Protein AF-A0AA97AUP8-F1 (afdb_monomer_lite)

Foldseek 3Di:
DDDDDDDDDDDDDDDDDDDDDDDDDDDDDDDPDPPDDDPPDPDDDPDDDPLVVLVVVLVVLVVVLVVLVVVCVDPVVVVDDPVVVVVSVVVSVVSVVVSVVSVVVSVVVVVVVVVD

Radius of gyration: 37.17 Å; chains: 1; bounding box: 44×84×73 Å

Structure (mmCIF, N/CA/C/O backbone):
data_AF-A0AA97AUP8-F1
#
_entry.id   AF-A0AA97AUP8-F1
#
loop_
_atom_site.group_PDB
_atom_site.id
_atom_site.type_symbol
_atom_site.label_atom_id
_atom_site.label_alt_id
_atom_site.label_comp_id
_atom_site.label_asym_id
_atom_site.label_entity_id
_atom_site.label_seq_id
_atom_site.pdbx_PDB_ins_code
_atom_site.Cartn_x
_atom_site.Cartn_y
_atom_site.Cartn_z
_atom_site.occupancy
_atom_site.B_iso_or_equiv
_atom_site.auth_seq_id
_atom_site.auth_comp_id
_atom_site.auth_asym_id
_atom_site.auth_atom_id
_atom_site.pdbx_PDB_model_num
ATOM 1 N N . MET A 1 1 ? 6.181 -55.253 46.615 1.00 42.69 1 MET A N 1
ATOM 2 C CA . MET A 1 1 ? 6.440 -56.276 45.574 1.00 42.69 1 MET A CA 1
ATOM 3 C C . MET A 1 1 ? 5.773 -57.589 45.984 1.00 42.69 1 MET A C 1
ATOM 5 O O . MET A 1 1 ? 6.349 -58.332 46.764 1.00 42.69 1 MET A O 1
ATOM 9 N N . GLY A 1 2 ? 4.543 -57.846 45.527 1.00 47.50 2 GLY A N 1
AT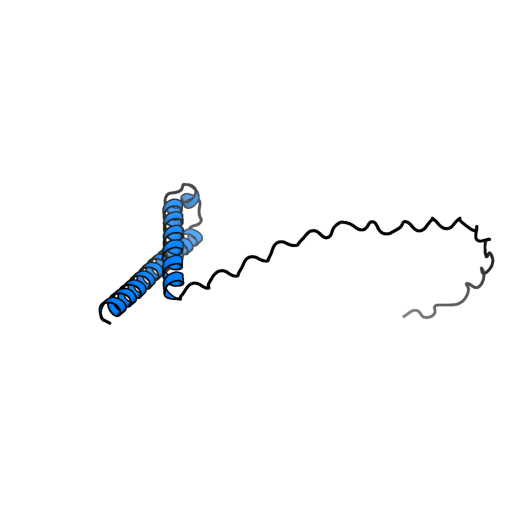OM 10 C CA . GLY A 1 2 ? 3.811 -59.096 45.787 1.00 47.50 2 GLY A CA 1
ATOM 11 C C . GLY A 1 2 ? 3.913 -60.028 44.580 1.00 47.50 2 GLY A C 1
ATOM 12 O O . GLY A 1 2 ? 3.531 -59.642 43.478 1.00 47.50 2 GLY A O 1
ATOM 13 N N . LYS A 1 3 ? 4.499 -61.212 44.770 1.00 49.59 3 LYS A N 1
ATOM 14 C CA . LYS A 1 3 ? 4.810 -62.190 43.717 1.00 49.59 3 LYS A CA 1
ATOM 15 C C . LYS A 1 3 ? 3.654 -63.184 43.505 1.00 49.59 3 LYS A C 1
ATOM 17 O O . LYS A 1 3 ? 3.025 -63.591 44.473 1.00 49.59 3 LYS A O 1
ATOM 22 N N . ASN A 1 4 ? 3.509 -63.629 42.248 1.00 49.84 4 ASN A N 1
ATOM 23 C CA . ASN A 1 4 ? 2.860 -64.868 41.763 1.00 49.84 4 ASN A CA 1
ATOM 24 C C . ASN A 1 4 ? 1.325 -64.912 41.894 1.00 49.84 4 ASN A C 1
ATOM 26 O O . ASN A 1 4 ? 0.800 -65.222 42.950 1.00 49.84 4 ASN A O 1
ATOM 30 N N . ARG A 1 5 ? 0.478 -64.599 40.902 1.00 52.00 5 ARG A N 1
ATOM 31 C CA . ARG A 1 5 ? 0.406 -64.946 39.465 1.00 52.00 5 ARG A CA 1
ATOM 32 C C . ARG A 1 5 ? 0.566 -66.438 39.132 1.00 52.00 5 ARG A C 1
ATOM 34 O O . ARG A 1 5 ? 1.657 -66.984 39.159 1.00 52.00 5 ARG A O 1
ATOM 41 N N . GLN A 1 6 ? -0.562 -66.972 38.653 1.00 51.03 6 GLN A N 1
ATOM 42 C CA . GLN A 1 6 ? -0.759 -68.144 37.798 1.00 51.03 6 GLN A CA 1
ATOM 43 C C . GLN A 1 6 ? -0.753 -69.521 38.463 1.00 51.03 6 GLN A C 1
ATOM 45 O O . GLN A 1 6 ? 0.292 -70.088 38.752 1.00 51.03 6 GLN A O 1
ATOM 50 N N . ARG A 1 7 ? -1.951 -70.115 38.547 1.00 51.44 7 ARG A N 1
ATOM 51 C CA . ARG A 1 7 ? -2.308 -71.400 37.909 1.00 51.44 7 ARG A CA 1
ATOM 52 C C . ARG A 1 7 ? -3.661 -71.863 38.441 1.00 51.44 7 ARG A C 1
ATOM 54 O O . ARG A 1 7 ? -3.734 -72.311 39.575 1.00 51.44 7 ARG A O 1
ATOM 61 N N . LYS A 1 8 ? -4.702 -71.776 37.610 1.00 51.47 8 LYS A N 1
ATOM 62 C CA . LYS A 1 8 ? -5.845 -72.712 37.542 1.00 51.47 8 LYS A CA 1
ATOM 63 C C . LYS A 1 8 ? -6.963 -72.069 36.733 1.00 51.47 8 LYS A C 1
ATOM 65 O O . LYS A 1 8 ? -7.891 -71.533 37.302 1.00 51.47 8 LYS A O 1
ATOM 70 N N . PHE A 1 9 ? -6.875 -72.148 35.414 1.00 44.34 9 PHE A N 1
ATOM 71 C CA . PHE A 1 9 ? -8.069 -72.218 34.571 1.00 44.34 9 PHE A CA 1
ATOM 72 C C . PHE A 1 9 ? -7.724 -73.106 33.376 1.00 44.34 9 PHE A C 1
ATOM 74 O O . PHE A 1 9 ? -7.472 -72.659 32.264 1.00 44.34 9 PHE A O 1
ATOM 81 N N . MET A 1 10 ? -7.619 -74.404 33.668 1.00 50.19 10 MET A N 1
ATOM 82 C CA . MET A 1 10 ? -7.947 -75.435 32.693 1.00 50.19 10 MET A CA 1
ATOM 83 C C . MET A 1 10 ? -9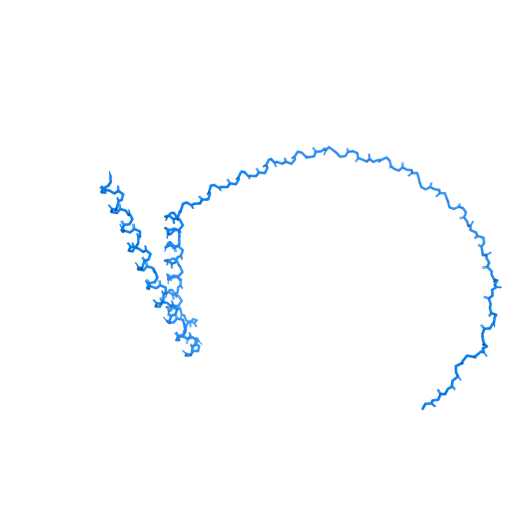.469 -75.592 32.668 1.00 50.19 10 MET A C 1
ATOM 85 O O . MET A 1 10 ? -10.119 -75.381 33.688 1.00 50.19 10 MET A O 1
ATOM 89 N N . GLN A 1 11 ? -9.969 -76.071 31.530 1.00 56.62 11 GLN A N 1
ATOM 90 C CA . GLN A 1 11 ? -11.358 -76.405 31.203 1.00 56.62 11 GLN A CA 1
ATOM 91 C C . GLN A 1 11 ? -12.157 -75.267 30.565 1.00 56.62 11 GLN A C 1
ATOM 93 O O . GLN A 1 11 ? -12.770 -74.447 31.240 1.00 56.62 11 GLN A O 1
ATOM 98 N N . ARG A 1 12 ? -12.210 -75.295 29.230 1.00 51.75 12 ARG A N 1
ATOM 99 C CA . ARG A 1 12 ? -13.436 -75.592 28.464 1.00 51.75 12 ARG A CA 1
ATOM 100 C C . ARG A 1 12 ? -13.088 -75.569 26.975 1.00 51.75 12 ARG A C 1
ATOM 102 O O . ARG A 1 12 ? -13.163 -74.549 26.305 1.00 51.75 12 ARG A O 1
ATOM 109 N N . ARG A 1 13 ? -12.659 -76.728 26.478 1.00 48.31 13 ARG A N 1
ATOM 110 C CA . ARG A 1 13 ? -12.543 -77.036 25.052 1.00 48.31 13 ARG A CA 1
ATOM 111 C C . ARG A 1 13 ? -13.575 -78.118 24.772 1.00 48.31 13 ARG A C 1
ATOM 113 O O . ARG A 1 13 ? -13.330 -79.262 25.124 1.00 48.31 13 ARG A O 1
ATOM 120 N N . ALA A 1 14 ? -14.722 -77.735 24.226 1.00 46.84 14 ALA A N 1
ATOM 121 C CA . ALA A 1 14 ? -15.621 -78.591 23.454 1.00 46.84 14 ALA A CA 1
ATOM 122 C C . ALA A 1 14 ? -16.854 -77.765 23.089 1.00 46.84 14 ALA A C 1
ATOM 124 O O . ALA A 1 14 ? -17.627 -77.420 23.976 1.00 46.84 14 ALA A O 1
ATOM 125 N N . GLN A 1 15 ? -16.994 -77.442 21.805 1.00 54.22 15 GLN A N 1
ATOM 126 C CA . GLN A 1 15 ? -18.224 -77.562 21.012 1.00 54.22 15 GLN A CA 1
ATOM 127 C C . GLN A 1 15 ? -17.978 -76.860 19.670 1.00 54.22 15 GLN A C 1
ATOM 129 O O . GLN A 1 15 ? -18.112 -75.650 19.528 1.00 54.22 15 GLN A O 1
ATOM 134 N N . SER A 1 16 ? -17.520 -77.655 18.701 1.00 47.41 16 SER A N 1
ATOM 135 C CA . SER A 1 16 ? -17.458 -77.293 17.286 1.00 47.41 16 SER A CA 1
ATOM 136 C C . SER A 1 16 ? -18.865 -77.479 16.725 1.00 47.41 16 SER A C 1
ATOM 138 O O . SER A 1 16 ? -19.274 -78.608 16.462 1.00 47.41 16 SER A O 1
ATOM 140 N N . GLY A 1 17 ? -19.626 -76.388 16.645 1.00 51.69 17 GLY A N 1
ATOM 141 C CA . GLY A 1 17 ? -20.950 -76.363 16.030 1.00 51.69 17 GLY A CA 1
ATOM 142 C C . GLY A 1 17 ? -20.851 -76.524 14.514 1.00 51.69 17 GLY A C 1
ATOM 143 O O . GLY A 1 17 ? -19.929 -76.004 13.888 1.00 51.69 17 GLY A O 1
ATOM 144 N N . ALA A 1 18 ? -21.788 -77.285 13.953 1.00 54.09 18 ALA A N 1
ATOM 145 C CA . ALA A 1 18 ? -21.955 -77.521 12.527 1.00 54.09 18 ALA A CA 1
ATOM 146 C C . ALA A 1 18 ? -22.002 -76.202 11.733 1.00 54.09 18 ALA A C 1
ATOM 148 O O . ALA A 1 18 ? -22.721 -75.274 12.102 1.00 54.09 18 ALA A O 1
ATOM 149 N N . VAL A 1 19 ? -21.225 -76.120 10.651 1.00 59.72 19 VAL A N 1
ATOM 150 C CA . VAL A 1 19 ? -21.225 -74.972 9.738 1.00 59.72 19 VAL A CA 1
ATOM 151 C C . VAL A 1 19 ? -22.253 -75.241 8.643 1.00 59.72 19 VAL A C 1
ATOM 153 O O . VAL A 1 19 ? -22.075 -76.137 7.824 1.00 59.72 19 VAL A O 1
ATOM 156 N N . ASP A 1 20 ? -23.333 -74.468 8.671 1.00 62.84 20 ASP A N 1
ATOM 157 C CA . ASP A 1 20 ? -24.382 -74.418 7.650 1.00 62.84 20 ASP A CA 1
ATOM 158 C C . ASP A 1 20 ? -23.786 -74.034 6.276 1.00 62.84 20 ASP A C 1
ATOM 160 O O . ASP A 1 20 ? -23.130 -72.984 6.181 1.00 62.84 20 ASP A O 1
ATOM 164 N N . PRO A 1 21 ? -23.984 -74.812 5.194 1.00 60.00 21 PRO A N 1
ATOM 165 C CA . PRO A 1 21 ? -23.539 -74.411 3.868 1.00 60.00 21 PRO A CA 1
ATOM 166 C C . PRO A 1 21 ? -24.511 -73.368 3.306 1.00 60.00 21 PRO A C 1
ATOM 168 O O . PRO A 1 21 ? -25.536 -73.691 2.708 1.00 60.00 21 PRO A O 1
ATOM 171 N N . ARG A 1 22 ? -24.191 -72.084 3.491 1.00 65.25 22 ARG A N 1
ATOM 172 C CA . ARG A 1 22 ? -24.911 -71.003 2.804 1.00 65.25 22 ARG A CA 1
ATOM 173 C C . ARG A 1 22 ? -24.655 -71.095 1.289 1.00 65.25 22 ARG A C 1
ATOM 175 O O . ARG A 1 22 ? -23.510 -71.330 0.897 1.00 65.25 22 ARG A O 1
ATOM 182 N N . PRO A 1 23 ? -25.668 -70.873 0.433 1.00 62.38 23 PRO A N 1
ATOM 183 C CA . PRO A 1 23 ? -25.468 -70.813 -1.010 1.00 62.38 23 PRO A CA 1
ATOM 184 C C . PRO A 1 23 ? -24.544 -69.643 -1.377 1.00 62.38 23 PRO A C 1
ATOM 186 O O . PRO A 1 23 ? -24.672 -68.537 -0.849 1.00 62.38 23 PRO A O 1
ATOM 189 N N . ILE A 1 24 ? -23.588 -69.911 -2.268 1.00 67.38 24 ILE A N 1
ATOM 190 C CA . ILE A 1 24 ? -22.631 -68.926 -2.782 1.00 67.38 24 ILE A CA 1
ATOM 191 C C . ILE A 1 24 ? -23.414 -67.920 -3.642 1.00 67.38 24 ILE A C 1
ATOM 193 O O . ILE A 1 24 ? -24.093 -68.356 -4.573 1.00 67.38 24 ILE A O 1
ATOM 197 N N . PRO A 1 25 ? -23.349 -66.603 -3.373 1.00 60.97 25 PRO A N 1
ATOM 198 C CA . PRO A 1 25 ? -23.986 -65.622 -4.239 1.00 60.97 25 PRO A CA 1
ATOM 199 C C . PRO A 1 25 ? -23.325 -65.625 -5.623 1.00 60.97 25 PRO A C 1
ATOM 201 O O . PRO A 1 25 ? -22.100 -65.667 -5.758 1.00 60.97 25 PRO A O 1
ATOM 204 N N . GLU A 1 26 ? -24.175 -65.606 -6.643 1.00 67.69 26 GLU A N 1
ATOM 205 C CA . GLU A 1 26 ? -23.844 -65.612 -8.064 1.00 67.69 26 GLU A CA 1
ATOM 206 C C . GLU A 1 26 ? -22.861 -64.474 -8.402 1.00 67.69 26 GLU A C 1
ATOM 208 O O . GLU A 1 26 ? -23.028 -63.333 -7.965 1.00 67.69 26 GLU A O 1
ATOM 213 N N . ARG A 1 27 ? -21.789 -64.780 -9.148 1.00 64.81 27 ARG A N 1
ATOM 214 C CA . ARG A 1 27 ? -20.801 -63.779 -9.584 1.00 64.81 27 ARG A CA 1
ATOM 215 C C . ARG A 1 27 ? -21.488 -62.755 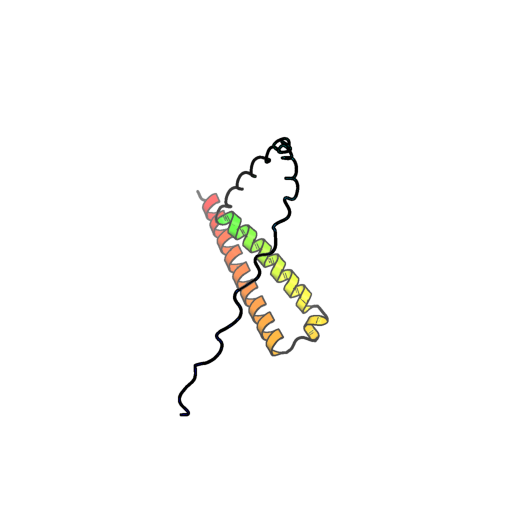-10.491 1.00 64.81 27 ARG A C 1
ATOM 217 O O . ARG A 1 27 ? -21.739 -63.038 -11.658 1.00 64.81 27 ARG A O 1
ATOM 224 N N . VAL A 1 28 ? -21.729 -61.554 -9.974 1.00 67.44 28 VAL A N 1
ATOM 225 C CA . VAL A 1 28 ? -22.158 -60.407 -10.781 1.00 67.44 28 VAL A CA 1
ATOM 226 C C . VAL A 1 28 ? -21.026 -60.059 -11.752 1.00 67.44 28 VAL A C 1
ATOM 228 O O . VAL A 1 28 ? -19.891 -59.823 -11.332 1.00 67.44 28 VAL A O 1
ATOM 231 N N . ALA A 1 29 ? -21.314 -60.0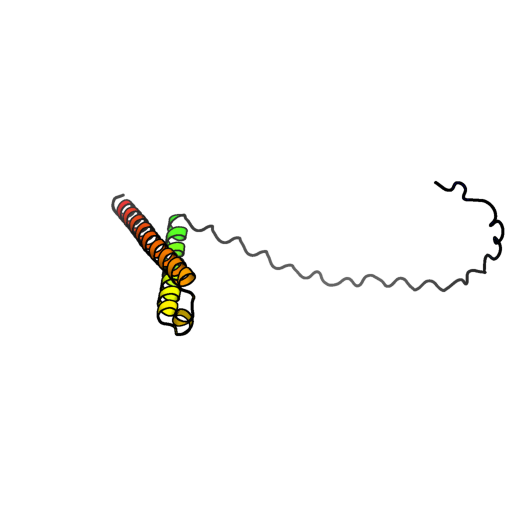79 -13.054 1.00 66.38 29 ALA A N 1
ATOM 232 C CA . ALA A 1 29 ? -20.363 -59.663 -14.079 1.00 66.38 29 ALA A CA 1
ATOM 233 C C . ALA A 1 29 ? -19.960 -58.189 -13.862 1.00 66.38 29 ALA A C 1
ATOM 235 O O . ALA A 1 29 ? -20.811 -57.380 -13.482 1.00 66.38 29 ALA A O 1
ATOM 236 N N . PRO A 1 30 ? -18.690 -57.809 -14.092 1.00 62.53 30 PRO A N 1
ATOM 237 C CA . PRO A 1 30 ? -18.278 -56.420 -13.964 1.00 62.53 30 PRO A CA 1
ATOM 238 C C . PRO A 1 30 ? -19.025 -55.572 -14.997 1.00 62.53 30 PRO A C 1
ATOM 240 O O . PRO A 1 30 ? -18.929 -55.809 -16.201 1.00 62.53 30 PRO A O 1
ATOM 243 N N . VAL A 1 31 ? -19.775 -54.582 -14.514 1.00 71.88 31 VAL A N 1
ATOM 244 C CA . VAL A 1 31 ? -20.376 -53.539 -15.347 1.00 71.88 31 VAL A CA 1
ATOM 245 C C . VAL A 1 31 ? -19.226 -52.767 -15.994 1.00 71.88 31 VAL A C 1
ATOM 247 O O . VAL A 1 31 ? -18.498 -52.038 -15.323 1.00 71.88 31 VAL A O 1
ATOM 250 N N . ILE A 1 32 ? -19.013 -52.971 -17.295 1.00 66.19 32 ILE A N 1
ATOM 251 C CA . ILE A 1 32 ? -18.057 -52.182 -18.073 1.00 66.19 32 ILE A CA 1
ATOM 252 C C . ILE A 1 32 ? -18.700 -50.813 -18.283 1.00 66.19 32 ILE A C 1
ATOM 254 O O . ILE A 1 32 ? -19.534 -50.636 -19.169 1.00 66.19 32 ILE A O 1
ATOM 258 N N . HIS A 1 33 ? -18.348 -49.849 -17.436 1.00 67.25 33 HIS A N 1
ATOM 259 C CA . HIS A 1 33 ? -18.684 -48.455 -17.690 1.00 67.25 33 HIS A CA 1
ATOM 260 C C . HIS A 1 33 ? -17.901 -47.964 -18.921 1.00 67.25 33 HIS A C 1
ATOM 262 O O . HIS A 1 33 ? -16.712 -48.282 -19.042 1.00 67.25 33 HIS A O 1
ATOM 268 N N . PRO A 1 34 ? -18.527 -47.200 -19.837 1.00 68.06 34 PRO A N 1
ATOM 269 C CA . PRO A 1 34 ? -17.801 -46.493 -20.883 1.00 68.06 34 PRO A CA 1
ATOM 270 C C . PRO A 1 34 ? -16.695 -45.659 -20.237 1.00 68.06 34 PRO A C 1
ATOM 272 O O . PRO A 1 34 ? -16.941 -44.937 -19.274 1.00 68.06 34 PRO A O 1
ATOM 275 N N . ARG A 1 35 ? -15.466 -45.797 -20.736 1.00 67.88 35 ARG A N 1
ATOM 276 C CA . ARG A 1 35 ? -14.322 -45.006 -20.283 1.00 67.88 35 ARG A CA 1
ATOM 277 C C . ARG A 1 35 ? -14.610 -43.545 -20.623 1.00 67.88 35 ARG A C 1
ATOM 279 O O . ARG A 1 35 ? -14.512 -43.179 -21.788 1.00 67.88 35 ARG A O 1
ATOM 286 N N . GLU A 1 36 ? -14.991 -42.742 -19.632 1.00 70.25 36 GLU A N 1
ATOM 287 C CA . GLU A 1 36 ? -15.026 -41.288 -19.787 1.00 70.25 36 GLU A CA 1
ATOM 288 C C . GLU A 1 36 ? -13.635 -40.834 -20.243 1.00 70.25 36 GLU A C 1
ATOM 290 O O . GLU A 1 36 ? -12.618 -41.127 -19.604 1.00 70.25 36 GLU A O 1
ATOM 295 N N . GLU A 1 37 ? -13.578 -40.190 -21.407 1.00 70.31 37 GLU A N 1
ATOM 296 C CA . GLU A 1 37 ? -12.365 -39.547 -21.886 1.00 70.31 37 GLU A CA 1
ATOM 297 C C . GLU A 1 37 ? -12.015 -38.430 -20.902 1.00 70.31 37 GLU A C 1
ATOM 299 O O . GLU A 1 37 ? -12.746 -37.452 -20.761 1.00 70.31 37 GLU A O 1
ATOM 304 N N . VAL A 1 38 ? -10.902 -38.592 -20.184 1.00 72.81 38 VAL A N 1
ATOM 305 C CA . VAL A 1 38 ? -10.364 -37.528 -19.337 1.00 72.81 38 VAL A CA 1
ATOM 306 C C . VAL A 1 38 ? -10.036 -36.354 -20.263 1.00 72.81 38 VAL A C 1
ATOM 308 O O . VAL A 1 38 ? -9.232 -36.544 -21.183 1.00 72.81 38 VAL A O 1
ATOM 311 N N . PRO A 1 39 ? -10.634 -35.163 -20.067 1.00 77.31 39 PRO A N 1
ATOM 312 C CA . PRO A 1 39 ? -10.307 -34.012 -20.891 1.00 77.31 39 PRO A CA 1
ATOM 313 C C . PRO A 1 39 ? -8.799 -33.748 -20.803 1.00 77.31 39 PRO A C 1
ATOM 315 O O . PRO A 1 39 ? -8.204 -33.939 -19.734 1.00 77.31 39 PRO A O 1
ATOM 318 N N . PRO A 1 40 ? -8.152 -33.343 -21.911 1.00 76.69 40 PRO A N 1
ATOM 319 C CA . PRO A 1 40 ? -6.724 -33.076 -21.911 1.00 76.69 40 PRO A CA 1
ATOM 320 C C . PRO A 1 40 ? -6.406 -32.074 -20.804 1.00 76.69 40 PRO A C 1
ATOM 322 O O . PRO A 1 40 ? -7.069 -31.041 -20.685 1.00 76.69 40 PRO A O 1
ATOM 325 N N . ALA A 1 41 ? -5.404 -32.402 -19.985 1.00 77.56 41 ALA A N 1
ATOM 326 C CA . ALA A 1 41 ? -4.953 -31.523 -18.920 1.00 77.56 41 ALA A CA 1
ATOM 327 C C . ALA A 1 41 ? -4.697 -30.118 -19.497 1.00 77.56 41 ALA A C 1
ATOM 329 O O . ALA A 1 41 ? -4.102 -30.012 -20.581 1.00 77.56 41 ALA A O 1
ATOM 330 N N . PRO A 1 42 ? -5.153 -29.048 -18.822 1.00 77.50 42 PRO A N 1
ATOM 331 C CA . PRO A 1 42 ? -4.912 -27.696 -19.293 1.00 77.50 42 PRO A CA 1
ATOM 332 C C . PRO A 1 42 ? -3.406 -27.503 -19.468 1.00 77.50 42 PRO A C 1
ATOM 334 O O . PRO A 1 42 ? -2.611 -27.880 -18.603 1.00 77.50 42 PRO A O 1
ATOM 337 N N . LYS A 1 43 ? -3.008 -26.966 -20.626 1.00 76.69 43 LYS A N 1
ATOM 338 C CA . LYS A 1 43 ? -1.602 -26.655 -20.889 1.00 76.69 43 LYS A CA 1
ATOM 339 C C . LYS A 1 43 ? -1.121 -25.683 -19.804 1.00 76.69 43 LYS A C 1
ATOM 341 O O . LYS A 1 43 ? -1.859 -24.745 -19.501 1.00 76.69 43 LYS A O 1
ATOM 346 N N . PRO A 1 44 ? 0.075 -25.889 -19.224 1.00 73.50 44 PRO A N 1
ATOM 347 C CA . PRO A 1 44 ? 0.601 -24.972 -18.224 1.00 73.50 44 PRO A CA 1
ATOM 348 C C . PRO A 1 44 ? 0.706 -23.578 -18.841 1.00 73.50 44 PRO A C 1
ATOM 350 O O . PRO A 1 44 ? 1.256 -23.422 -19.934 1.00 73.50 44 PRO A O 1
ATOM 353 N N . GLU A 1 45 ? 0.143 -22.580 -18.161 1.00 76.00 45 GLU A N 1
ATOM 354 C CA . GLU A 1 45 ? 0.288 -21.196 -18.593 1.00 76.00 45 GLU A CA 1
ATOM 355 C C . GLU A 1 45 ? 1.772 -20.799 -18.602 1.00 76.00 45 GLU A C 1
ATOM 357 O O . GLU A 1 45 ? 2.546 -21.273 -17.758 1.00 76.00 45 GLU A O 1
ATOM 362 N N . PRO A 1 46 ? 2.200 -19.958 -19.560 1.00 72.19 46 PRO A N 1
ATOM 363 C CA . PRO A 1 46 ? 3.574 -19.490 -19.606 1.00 72.19 46 PRO A CA 1
ATOM 364 C C . PRO A 1 46 ? 3.909 -18.750 -18.309 1.00 72.19 46 PRO A C 1
ATOM 366 O O . PRO A 1 46 ? 3.168 -17.877 -17.860 1.00 72.19 46 PRO A O 1
ATOM 369 N N . VAL A 1 47 ? 5.044 -19.107 -17.704 1.00 72.94 47 VAL A N 1
ATOM 370 C CA . VAL A 1 47 ? 5.545 -18.426 -16.508 1.00 72.94 47 VAL A CA 1
ATOM 371 C C . VAL A 1 47 ? 5.777 -16.953 -16.867 1.00 72.94 47 VAL A C 1
ATOM 373 O O . VAL A 1 47 ? 6.533 -16.695 -17.807 1.00 72.94 47 VAL A O 1
ATOM 376 N N . PRO A 1 48 ? 5.169 -15.991 -16.145 1.00 77.81 48 PRO A N 1
ATOM 377 C CA . PRO A 1 48 ? 5.335 -14.581 -16.462 1.00 77.81 48 PRO A CA 1
ATOM 378 C C . PRO A 1 48 ? 6.804 -14.189 -16.349 1.00 77.81 48 PRO A C 1
ATOM 380 O O . PRO A 1 48 ? 7.483 -14.604 -15.399 1.00 77.81 48 PRO A O 1
ATOM 383 N N . ASP A 1 49 ? 7.285 -13.371 -17.283 1.00 86.94 49 ASP A N 1
ATOM 384 C CA . ASP A 1 49 ? 8.637 -12.823 -17.210 1.00 86.94 49 ASP A CA 1
ATOM 385 C C . ASP A 1 49 ? 8.806 -11.969 -15.939 1.00 86.94 49 ASP A C 1
ATOM 387 O O . ASP A 1 49 ? 7.838 -11.478 -15.352 1.00 86.94 49 ASP A O 1
ATOM 391 N N . PHE A 1 50 ? 10.044 -11.802 -15.480 1.00 89.44 50 PHE A N 1
ATOM 392 C CA . PHE A 1 50 ? 10.372 -11.057 -14.269 1.00 89.44 50 PHE A CA 1
ATOM 393 C C . PHE A 1 50 ? 9.715 -9.669 -14.229 1.00 89.44 50 PHE A C 1
ATOM 395 O O . PHE A 1 50 ? 9.156 -9.290 -13.200 1.00 89.44 50 PHE A O 1
ATOM 402 N N . ILE A 1 51 ? 9.705 -8.947 -15.350 1.00 92.62 51 ILE A N 1
ATOM 403 C CA . ILE A 1 51 ? 9.097 -7.613 -15.437 1.00 92.62 51 ILE A CA 1
ATOM 404 C C . ILE A 1 51 ? 7.578 -7.676 -15.289 1.00 92.62 51 ILE A C 1
ATOM 406 O O . ILE A 1 51 ? 7.005 -6.873 -14.555 1.00 92.62 51 ILE A O 1
ATOM 410 N N . GLN A 1 52 ? 6.935 -8.668 -15.907 1.00 92.31 52 GLN A N 1
ATOM 411 C CA . GLN A 1 52 ? 5.495 -8.896 -15.761 1.00 92.31 52 GLN A CA 1
ATOM 412 C C . GLN A 1 52 ? 5.132 -9.244 -14.313 1.00 92.31 52 GLN A C 1
ATOM 414 O O . GLN A 1 52 ? 4.124 -8.760 -13.797 1.00 92.31 52 GLN A O 1
ATOM 419 N N . ARG A 1 53 ? 5.972 -10.027 -13.620 1.00 94.25 53 ARG A N 1
ATOM 420 C CA . ARG A 1 53 ? 5.783 -10.314 -12.189 1.00 94.25 53 ARG A CA 1
ATOM 421 C C . ARG A 1 53 ? 5.858 -9.044 -11.344 1.00 94.25 53 ARG A C 1
ATOM 423 O O . ARG A 1 53 ? 4.993 -8.852 -10.501 1.00 94.25 53 ARG A O 1
ATOM 430 N N . MET A 1 54 ? 6.825 -8.160 -11.603 1.00 95.19 54 MET A N 1
ATOM 431 C CA . MET A 1 54 ? 6.925 -6.883 -10.882 1.00 95.19 54 MET A CA 1
ATOM 432 C C . MET A 1 54 ? 5.744 -5.947 -11.168 1.00 95.19 54 MET A C 1
ATOM 434 O O . MET A 1 54 ? 5.301 -5.241 -10.268 1.00 95.19 54 MET A O 1
ATOM 438 N N . GLN A 1 55 ? 5.233 -5.923 -12.403 1.00 96.06 55 GLN A N 1
ATOM 439 C CA . GLN A 1 55 ? 4.046 -5.133 -12.752 1.00 96.06 55 GLN A CA 1
ATOM 440 C C . GLN A 1 55 ? 2.811 -5.628 -11.999 1.00 96.06 55 GLN A C 1
ATOM 442 O O . GLN A 1 55 ? 2.118 -4.824 -11.379 1.00 96.06 55 GLN A O 1
ATOM 447 N N . ARG A 1 56 ? 2.581 -6.947 -11.991 1.00 96.19 56 ARG A N 1
ATOM 448 C CA . ARG A 1 56 ? 1.488 -7.552 -11.221 1.00 96.19 56 ARG A CA 1
ATOM 449 C C . ARG A 1 56 ? 1.641 -7.279 -9.727 1.00 96.19 56 ARG A C 1
ATOM 451 O O . ARG A 1 56 ? 0.681 -6.905 -9.072 1.00 96.19 56 ARG A O 1
ATOM 458 N N . GLU A 1 57 ? 2.851 -7.414 -9.194 1.00 96.88 57 GLU A N 1
ATOM 459 C CA . GLU A 1 57 ? 3.117 -7.132 -7.784 1.00 96.88 57 GLU A CA 1
ATOM 460 C C . GLU A 1 57 ? 2.853 -5.664 -7.425 1.00 96.88 57 GLU A C 1
ATOM 462 O O . GLU A 1 57 ? 2.305 -5.383 -6.360 1.00 96.88 57 GLU A O 1
ATOM 467 N N . LEU A 1 58 ? 3.179 -4.723 -8.318 1.00 97.56 58 LEU A N 1
ATOM 468 C CA . LEU A 1 58 ? 2.871 -3.306 -8.132 1.00 97.56 58 LEU A CA 1
ATOM 469 C C . LEU A 1 58 ? 1.355 -3.046 -8.106 1.00 97.56 58 LEU A C 1
ATOM 471 O O . LEU A 1 58 ? 0.886 -2.254 -7.283 1.00 97.56 58 LEU A O 1
ATOM 475 N N . GLU A 1 59 ? 0.601 -3.698 -8.990 1.00 97.69 59 GLU A N 1
ATOM 476 C CA . GLU A 1 59 ? -0.862 -3.613 -9.042 1.00 97.69 59 GLU A CA 1
ATOM 477 C C . GLU A 1 59 ? -1.492 -4.188 -7.766 1.00 97.69 59 GLU A C 1
ATOM 479 O O . GLU A 1 59 ? -2.242 -3.493 -7.075 1.00 97.69 59 GLU A O 1
ATOM 484 N N . ASP A 1 60 ? -1.097 -5.405 -7.384 1.00 97.94 60 ASP A N 1
ATOM 485 C CA . ASP A 1 60 ? -1.556 -6.073 -6.165 1.00 97.94 60 ASP A CA 1
ATOM 486 C C . ASP A 1 60 ? -1.247 -5.237 -4.915 1.00 97.94 60 ASP A C 1
ATOM 488 O O . ASP A 1 60 ? -2.082 -5.098 -4.015 1.00 97.94 60 ASP A O 1
ATOM 492 N N . LEU A 1 61 ? -0.040 -4.670 -4.839 1.00 98.25 61 LEU A N 1
ATOM 493 C CA . LEU A 1 61 ? 0.379 -3.825 -3.726 1.00 98.25 61 LEU A CA 1
ATOM 494 C C . LEU A 1 61 ? -0.440 -2.535 -3.666 1.00 98.25 61 LEU A C 1
ATOM 496 O O . LEU A 1 61 ? -0.854 -2.135 -2.579 1.00 98.25 61 LEU A O 1
ATOM 500 N N . SER A 1 62 ? -0.715 -1.914 -4.813 1.00 98.12 62 SER A N 1
ATOM 501 C CA . SER A 1 62 ? -1.553 -0.713 -4.892 1.00 98.12 62 SER A CA 1
ATOM 502 C C . SER A 1 62 ? -2.982 -0.999 -4.430 1.00 98.12 62 SER A C 1
ATOM 504 O O . SER A 1 62 ? -3.525 -0.234 -3.639 1.00 98.12 62 SER A O 1
ATOM 506 N N . GLY A 1 63 ? -3.553 -2.142 -4.821 1.00 98.25 63 GLY A N 1
ATOM 507 C CA . GLY A 1 63 ? -4.867 -2.573 -4.340 1.00 98.25 63 GLY A CA 1
ATOM 508 C C . GLY A 1 63 ? -4.906 -2.831 -2.829 1.00 98.25 63 GLY A C 1
ATOM 509 O O . GLY A 1 63 ? -5.884 -2.492 -2.167 1.00 98.25 63 GLY A O 1
ATOM 510 N N . LYS A 1 64 ? -3.841 -3.399 -2.250 1.00 98.25 64 LYS A N 1
ATOM 511 C CA . LYS A 1 64 ? -3.742 -3.589 -0.791 1.00 98.25 64 LYS A CA 1
ATOM 512 C C . LYS A 1 64 ? -3.596 -2.265 -0.038 1.00 98.25 64 LYS A C 1
ATOM 514 O O . LYS A 1 64 ? -4.149 -2.145 1.047 1.00 98.25 64 LYS A O 1
ATOM 519 N N . ILE A 1 65 ? -2.859 -1.305 -0.598 1.00 98.56 65 ILE A N 1
ATOM 520 C CA . ILE A 1 65 ? -2.713 0.046 -0.036 1.00 98.56 65 ILE A CA 1
ATOM 521 C C . ILE A 1 65 ? -4.074 0.739 0.007 1.00 98.56 65 ILE A C 1
ATOM 523 O O . ILE A 1 65 ? -4.454 1.200 1.073 1.00 98.56 65 ILE A O 1
ATOM 527 N N . LEU A 1 66 ? -4.828 0.719 -1.097 1.00 98.38 66 LEU A N 1
ATOM 528 C CA . LEU A 1 66 ? -6.167 1.317 -1.160 1.00 98.38 66 LEU A CA 1
ATOM 529 C C . LEU A 1 66 ? -7.105 0.735 -0.100 1.00 98.38 66 LEU A C 1
ATOM 531 O O . LEU A 1 66 ? -7.732 1.478 0.639 1.00 98.38 66 LEU A O 1
ATOM 535 N N . LYS A 1 67 ? -7.138 -0.593 0.052 1.00 98.06 67 LYS A N 1
ATOM 536 C CA . LYS A 1 67 ? -7.943 -1.239 1.104 1.00 98.06 67 LYS A CA 1
ATOM 537 C C . LYS A 1 67 ? -7.529 -0.821 2.514 1.00 98.06 67 LYS A C 1
ATOM 539 O O . LYS A 1 67 ? -8.355 -0.824 3.418 1.00 98.06 67 LYS A O 1
ATOM 544 N N . LEU A 1 68 ? -6.247 -0.525 2.719 1.00 97.75 68 LEU A N 1
ATOM 545 C CA . LEU A 1 68 ? -5.747 -0.076 4.012 1.00 97.75 68 LEU A CA 1
ATOM 546 C C . LEU A 1 68 ? -6.094 1.393 4.272 1.00 97.75 68 LEU A C 1
ATOM 548 O O . LEU A 1 68 ? -6.421 1.735 5.400 1.00 97.75 68 LEU A O 1
ATOM 552 N N . GLU A 1 69 ? -6.072 2.230 3.233 1.00 98.00 69 GLU A N 1
ATOM 553 C CA . GLU A 1 69 ? -6.572 3.610 3.274 1.00 98.00 69 GLU A CA 1
ATOM 554 C C . GLU A 1 69 ? -8.076 3.630 3.586 1.00 98.00 69 GLU A C 1
ATOM 556 O O . GLU A 1 69 ? -8.488 4.293 4.531 1.00 98.00 69 GLU A O 1
ATOM 561 N N . GLU A 1 70 ? -8.874 2.811 2.895 1.00 98.25 70 GLU A N 1
ATOM 562 C CA . GLU A 1 70 ? -10.304 2.628 3.189 1.00 98.25 70 GLU A CA 1
ATOM 563 C C . GLU A 1 70 ? -10.537 2.140 4.624 1.00 98.25 70 GLU A C 1
ATOM 565 O O . GLU A 1 70 ? -11.464 2.588 5.295 1.00 98.25 70 GLU A O 1
ATOM 570 N N . PHE A 1 71 ? -9.687 1.234 5.117 1.00 97.94 71 PHE A N 1
ATOM 571 C CA . PHE A 1 71 ? -9.761 0.782 6.500 1.00 97.94 71 PHE A CA 1
ATOM 572 C C . PHE A 1 71 ? -9.450 1.911 7.486 1.00 97.94 71 PHE A C 1
ATOM 574 O O . PHE A 1 71 ? -10.145 2.020 8.489 1.00 97.94 71 PHE A O 1
ATOM 581 N N . PHE A 1 72 ? -8.472 2.780 7.217 1.00 97.44 72 PHE A N 1
ATOM 582 C CA . PHE A 1 72 ? -8.194 3.933 8.082 1.00 97.44 72 PHE A CA 1
ATOM 583 C C .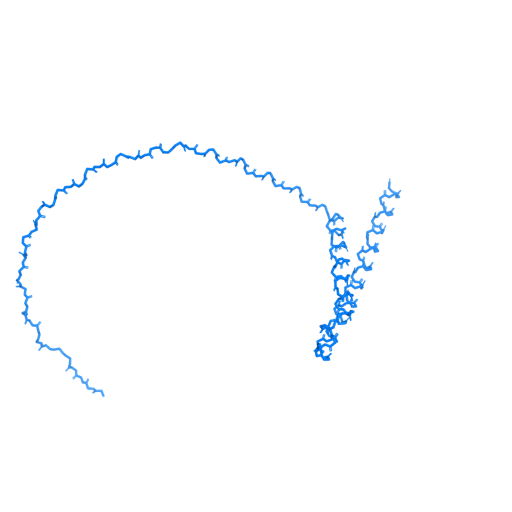 PHE A 1 72 ? -9.369 4.903 8.200 1.00 97.44 72 PHE A C 1
ATOM 585 O O . PHE A 1 72 ? -9.534 5.508 9.257 1.00 97.44 72 PHE A O 1
ATOM 592 N N . ASP A 1 73 ? -10.190 5.006 7.157 1.00 96.94 73 ASP A N 1
ATOM 593 C CA . ASP A 1 73 ? -11.391 5.845 7.140 1.00 96.94 73 ASP A CA 1
ATOM 594 C C . ASP A 1 73 ? -12.631 5.147 7.746 1.00 96.94 73 ASP A C 1
ATOM 596 O O . ASP A 1 73 ? -13.711 5.739 7.807 1.00 96.94 73 ASP A O 1
ATOM 600 N N . SER A 1 74 ? -12.503 3.889 8.186 1.00 97.62 74 SER A N 1
ATOM 601 C CA . SER A 1 74 ? -13.609 3.080 8.716 1.00 97.62 74 SER A CA 1
ATOM 602 C C . SER A 1 74 ? -13.842 3.272 10.221 1.00 97.62 74 SER A C 1
ATOM 604 O O . SER A 1 74 ? -12.919 3.547 10.990 1.00 97.62 74 SER A O 1
ATOM 606 N N . GLU A 1 75 ? -15.082 3.058 10.672 1.00 97.44 75 GLU A N 1
ATOM 607 C CA . GLU A 1 75 ? -15.423 3.072 12.104 1.00 97.44 75 GLU A CA 1
ATOM 608 C C . GLU A 1 75 ? -14.731 1.927 12.861 1.00 97.44 75 GLU A C 1
ATOM 610 O O . GLU A 1 75 ? -14.386 2.060 14.039 1.00 97.44 75 GLU A O 1
ATOM 615 N N . GLU A 1 76 ? -14.474 0.807 12.183 1.00 96.88 76 GLU A N 1
ATOM 616 C CA . GLU A 1 76 ? -13.744 -0.327 12.731 1.00 96.88 76 GLU A CA 1
ATOM 617 C C . GLU A 1 76 ? -12.333 0.076 13.156 1.00 96.88 76 GLU A C 1
ATOM 619 O O . GLU A 1 76 ? -11.892 -0.323 14.236 1.00 96.88 76 GLU A O 1
ATOM 624 N N . TYR A 1 77 ? -11.644 0.906 12.369 1.00 97.00 77 TYR A N 1
ATOM 625 C CA . TYR A 1 77 ? -10.309 1.379 12.725 1.00 97.00 77 TYR A CA 1
ATOM 626 C C . TYR A 1 77 ? -10.313 2.212 14.004 1.00 97.00 77 TYR A C 1
ATOM 628 O O . TYR A 1 77 ? -9.393 2.084 14.812 1.00 97.00 77 TYR A O 1
ATOM 636 N N . GLU A 1 78 ? -11.362 2.991 14.272 1.00 96.06 78 GLU A N 1
ATOM 637 C CA . GLU A 1 78 ? -11.457 3.746 15.524 1.00 96.06 78 GLU A CA 1
ATOM 638 C C . GLU A 1 78 ? -11.447 2.834 16.756 1.00 96.06 78 GLU A C 1
ATOM 640 O O . GLU A 1 78 ? -10.818 3.178 17.763 1.00 96.06 78 GLU A O 1
ATOM 645 N N . SER A 1 79 ? -12.031 1.638 16.638 1.00 97.06 79 SER A N 1
ATOM 646 C CA . SER A 1 79 ? -12.091 0.634 17.707 1.00 97.06 79 SER A CA 1
ATOM 647 C C . SER A 1 79 ? -10.795 -0.159 17.935 1.00 97.06 79 SER A C 1
ATOM 649 O O . SER A 1 79 ? -10.672 -0.836 18.956 1.00 97.06 79 SER A O 1
ATOM 651 N N . VAL A 1 80 ? -9.822 -0.066 17.024 1.00 97.12 80 VAL A N 1
ATOM 652 C CA . VAL A 1 80 ? -8.545 -0.796 17.099 1.00 97.12 80 VAL A CA 1
ATOM 653 C C . VAL A 1 80 ? -7.676 -0.277 18.250 1.00 97.12 80 VAL A C 1
ATOM 655 O O . VAL A 1 80 ? -7.610 0.930 18.518 1.00 97.12 80 VAL A O 1
ATOM 658 N N . GLU A 1 81 ? -6.953 -1.175 18.922 1.00 97.94 81 GLU A N 1
ATOM 659 C CA . GLU A 1 81 ? -6.066 -0.790 20.019 1.00 97.94 81 GLU A CA 1
ATOM 660 C C . GLU A 1 81 ? -4.865 0.041 19.534 1.00 97.94 81 GLU A C 1
ATOM 662 O O . GLU A 1 81 ? -4.363 -0.110 18.422 1.00 97.94 81 GLU A O 1
ATOM 667 N N . SER A 1 82 ? -4.331 0.908 20.400 1.00 97.12 82 SER A N 1
ATOM 668 C CA . SER A 1 82 ? -3.223 1.815 20.047 1.00 97.12 82 SER A CA 1
ATOM 669 C C . SER A 1 82 ? -1.984 1.088 19.498 1.00 97.12 82 SER A C 1
ATOM 671 O O . SER A 1 82 ? -1.376 1.542 18.527 1.00 97.12 82 SER A O 1
ATOM 673 N N . ALA A 1 83 ? -1.622 -0.061 20.078 1.00 97.94 83 ALA A N 1
ATOM 674 C CA . ALA A 1 83 ? -0.488 -0.856 19.607 1.00 97.94 83 ALA A CA 1
ATOM 675 C C . ALA A 1 83 ? -0.733 -1.432 18.202 1.00 97.94 83 ALA A C 1
ATOM 677 O O . ALA A 1 83 ? 0.161 -1.415 17.357 1.00 97.94 83 ALA A O 1
ATOM 678 N N . GLU A 1 84 ? -1.955 -1.888 17.928 1.00 97.88 84 GLU A N 1
ATOM 679 C CA . GLU A 1 84 ? -2.349 -2.390 16.614 1.00 97.88 84 GLU A CA 1
ATOM 680 C C . GLU A 1 84 ? -2.365 -1.260 15.579 1.00 97.88 84 GLU A C 1
ATOM 682 O O . GLU A 1 84 ? -1.777 -1.417 14.509 1.00 97.88 84 GLU A O 1
ATOM 687 N N . LYS A 1 85 ? -2.906 -0.078 15.918 1.00 97.50 85 LYS A N 1
ATOM 688 C CA . LYS A 1 85 ? -2.855 1.120 15.055 1.00 97.50 85 LYS A CA 1
ATOM 689 C C . LYS A 1 85 ? -1.420 1.465 14.642 1.00 97.50 85 LYS A C 1
ATOM 691 O O . LYS A 1 85 ? -1.163 1.746 13.472 1.00 97.50 85 LYS A O 1
ATOM 696 N N . GLN A 1 86 ? -0.464 1.389 15.571 1.00 97.94 86 GLN A N 1
ATOM 697 C CA . GLN A 1 86 ? 0.955 1.621 15.268 1.00 97.94 86 GLN A CA 1
ATOM 698 C C . GLN A 1 86 ? 1.531 0.580 14.301 1.00 97.94 86 GLN A C 1
ATOM 700 O O . GLN A 1 86 ? 2.252 0.944 13.370 1.00 97.94 86 GLN A O 1
ATOM 705 N N . LEU A 1 87 ? 1.209 -0.703 14.493 1.00 98.31 87 LEU A N 1
ATOM 706 C CA . LEU A 1 87 ? 1.653 -1.772 13.596 1.00 98.31 87 LEU A CA 1
ATOM 707 C C . LEU A 1 87 ? 1.082 -1.596 12.188 1.00 98.31 87 LEU A C 1
ATOM 709 O O . LEU A 1 87 ? 1.816 -1.729 11.206 1.00 98.31 87 LEU A O 1
ATOM 713 N N . ILE A 1 88 ? -0.198 -1.240 12.087 1.00 98.06 88 ILE A N 1
ATOM 714 C CA . ILE A 1 88 ? -0.862 -1.005 10.806 1.00 98.06 88 ILE A CA 1
ATOM 715 C C . ILE A 1 88 ? -0.245 0.212 10.101 1.00 98.06 88 ILE A C 1
ATOM 717 O O . ILE A 1 88 ? 0.074 0.141 8.913 1.00 98.06 88 ILE A O 1
ATOM 721 N N . ALA A 1 89 ? 0.014 1.305 10.825 1.00 97.31 89 ALA A N 1
ATOM 722 C CA . ALA A 1 89 ? 0.684 2.481 10.270 1.00 97.31 89 ALA A CA 1
ATOM 723 C C . ALA A 1 89 ? 2.109 2.163 9.776 1.00 97.31 89 ALA A C 1
ATOM 725 O O . ALA A 1 89 ? 2.518 2.616 8.702 1.00 97.31 89 ALA A O 1
ATOM 726 N N . PHE A 1 90 ? 2.862 1.342 10.517 1.00 98.31 90 PHE A N 1
ATOM 727 C CA . PHE A 1 90 ? 4.188 0.884 10.096 1.00 98.31 90 PHE A CA 1
ATOM 728 C C . PHE A 1 90 ? 4.126 0.020 8.827 1.00 98.31 90 PHE A C 1
ATOM 730 O O . PHE A 1 90 ? 4.922 0.208 7.897 1.00 98.31 90 PHE A O 1
ATOM 737 N N . GLN A 1 91 ? 3.164 -0.903 8.761 1.00 98.31 91 GLN A N 1
ATOM 738 C CA . GLN A 1 91 ? 2.921 -1.727 7.579 1.00 98.31 91 GLN A CA 1
ATOM 739 C C . GLN A 1 91 ? 2.587 -0.855 6.365 1.00 98.31 91 GLN A C 1
ATOM 741 O O . GLN A 1 91 ? 3.207 -1.016 5.313 1.00 98.31 91 GLN A O 1
ATOM 746 N N . TYR A 1 92 ? 1.672 0.101 6.523 1.00 98.56 92 TYR A N 1
ATOM 747 C CA . TYR A 1 92 ? 1.292 1.042 5.474 1.00 98.56 92 TYR A CA 1
ATOM 748 C C . TYR A 1 92 ? 2.503 1.821 4.938 1.00 98.56 92 TYR A C 1
ATOM 750 O O . TYR A 1 92 ? 2.756 1.833 3.730 1.00 98.56 92 TYR A O 1
ATOM 758 N N . GLY A 1 93 ? 3.321 2.387 5.832 1.00 98.38 93 GLY A N 1
ATOM 759 C CA . GLY A 1 93 ? 4.551 3.085 5.450 1.00 98.38 93 GLY A CA 1
ATOM 760 C C . GLY A 1 93 ? 5.528 2.192 4.677 1.00 98.38 93 GLY A C 1
ATOM 761 O O . GLY A 1 93 ? 6.052 2.594 3.635 1.00 98.38 93 GLY A O 1
ATOM 762 N N . SER A 1 94 ? 5.718 0.952 5.133 1.00 98.56 94 SER A N 1
ATOM 763 C CA . SER A 1 94 ? 6.571 -0.037 4.458 1.00 98.56 94 SER A CA 1
ATOM 764 C C . SER A 1 94 ? 6.051 -0.380 3.055 1.00 98.56 94 SER A C 1
ATOM 766 O O . SER A 1 94 ? 6.825 -0.475 2.100 1.00 98.56 94 SER A O 1
ATOM 768 N N . MET A 1 95 ? 4.732 -0.514 2.901 1.00 98.56 95 MET A N 1
ATOM 769 C CA . MET A 1 95 ? 4.090 -0.784 1.613 1.00 98.56 95 MET A CA 1
ATOM 770 C C . MET A 1 95 ? 4.248 0.385 0.636 1.00 98.56 95 MET A C 1
ATOM 772 O O . MET A 1 95 ? 4.565 0.156 -0.532 1.00 98.56 95 MET A O 1
ATOM 776 N N . LEU A 1 96 ? 4.103 1.633 1.094 1.00 98.56 96 LEU A N 1
ATOM 777 C CA . LEU A 1 96 ? 4.332 2.820 0.260 1.00 98.56 96 LEU A CA 1
ATOM 778 C C . LEU A 1 96 ? 5.779 2.904 -0.237 1.00 98.56 96 LEU A C 1
ATOM 780 O O . LEU A 1 96 ? 6.020 3.171 -1.420 1.00 98.56 96 LEU A O 1
ATOM 784 N N . GLN A 1 97 ? 6.745 2.647 0.647 1.00 98.62 97 GLN A N 1
ATOM 785 C CA . GLN A 1 97 ? 8.161 2.604 0.279 1.00 98.62 97 GLN A CA 1
ATOM 786 C C . GLN A 1 97 ? 8.428 1.514 -0.758 1.00 98.62 97 GLN A C 1
ATOM 788 O O . GLN A 1 97 ? 9.104 1.763 -1.761 1.00 98.62 97 GLN A O 1
ATOM 793 N N . TYR A 1 98 ? 7.850 0.328 -0.561 1.00 98.38 98 TYR A N 1
ATOM 794 C CA . TYR A 1 98 ? 8.016 -0.769 -1.500 1.00 98.38 98 TYR A CA 1
ATOM 795 C C . TYR A 1 98 ? 7.384 -0.471 -2.867 1.00 98.38 98 TYR A C 1
ATOM 797 O O . TYR A 1 98 ? 8.033 -0.674 -3.896 1.00 98.38 98 TYR A O 1
ATOM 805 N N . ARG A 1 99 ? 6.179 0.116 -2.890 1.00 98.25 99 ARG A N 1
ATOM 806 C CA . ARG A 1 99 ? 5.515 0.580 -4.119 1.00 98.25 99 ARG A CA 1
ATOM 807 C C . ARG A 1 99 ? 6.402 1.556 -4.883 1.00 98.25 99 ARG A C 1
ATOM 809 O O . ARG A 1 99 ? 6.596 1.400 -6.084 1.00 98.25 99 ARG A O 1
ATOM 816 N N . SER A 1 100 ? 6.976 2.537 -4.185 1.00 98.06 100 SER A N 1
ATOM 817 C CA . SER A 1 100 ? 7.895 3.513 -4.781 1.00 98.06 100 SER A CA 1
ATOM 818 C C . SER A 1 100 ? 9.117 2.833 -5.408 1.00 98.06 100 SER A C 1
ATOM 820 O O . SER A 1 100 ? 9.443 3.091 -6.569 1.00 98.06 100 SER A O 1
ATOM 822 N N . ALA A 1 101 ? 9.748 1.903 -4.686 1.00 97.56 101 ALA A N 1
ATOM 823 C CA . ALA A 1 101 ? 10.904 1.162 -5.183 1.00 97.56 101 ALA A CA 1
ATOM 824 C C . ALA A 1 101 ? 10.573 0.313 -6.426 1.00 97.56 101 ALA A C 1
ATOM 826 O O . ALA A 1 101 ? 11.352 0.298 -7.382 1.00 97.56 101 ALA A O 1
ATOM 827 N N . LEU A 1 102 ? 9.422 -0.367 -6.444 1.00 96.75 102 LEU A N 1
ATOM 828 C CA . LEU A 1 102 ? 8.957 -1.133 -7.605 1.00 96.75 102 LEU A CA 1
ATOM 829 C C . LEU A 1 102 ? 8.719 -0.233 -8.823 1.00 96.75 102 LEU A C 1
ATOM 831 O O . LEU A 1 102 ? 9.232 -0.524 -9.907 1.00 96.75 102 LEU A O 1
ATOM 835 N N . SER A 1 103 ? 8.018 0.888 -8.644 1.00 96.94 103 SER A N 1
ATOM 836 C CA . SER A 1 103 ? 7.759 1.855 -9.718 1.00 96.94 103 SER A CA 1
ATOM 837 C C . SER A 1 103 ? 9.047 2.425 -10.316 1.00 96.94 103 SER A C 1
ATOM 839 O O . SER A 1 103 ? 9.177 2.526 -11.539 1.00 96.94 103 SER A O 1
ATOM 841 N N . GLN A 1 104 ? 10.031 2.756 -9.474 1.00 96.94 104 GLN A N 1
ATOM 842 C CA . GLN A 1 104 ? 11.340 3.229 -9.934 1.00 96.94 104 GLN A CA 1
ATOM 843 C C . GLN A 1 104 ? 12.070 2.165 -10.762 1.00 96.94 104 GLN A C 1
ATOM 845 O O . GLN A 1 104 ? 12.553 2.465 -11.854 1.00 96.94 104 GLN A O 1
ATOM 850 N N . ARG A 1 105 ? 12.103 0.909 -10.298 1.00 95.62 105 ARG A N 1
ATOM 851 C CA . ARG A 1 105 ? 12.742 -0.200 -11.031 1.00 95.62 105 ARG A CA 1
ATOM 852 C C . ARG A 1 105 ? 12.102 -0.435 -12.397 1.00 95.62 105 ARG A C 1
ATOM 854 O O . ARG A 1 105 ? 12.820 -0.603 -13.380 1.00 95.62 105 ARG A O 1
ATOM 861 N N . LEU A 1 106 ? 10.771 -0.414 -12.467 1.00 95.06 106 LEU A N 1
ATOM 862 C CA . LEU A 1 106 ? 10.038 -0.553 -13.729 1.00 95.06 106 LEU A CA 1
ATOM 863 C C . LEU A 1 106 ? 10.323 0.606 -14.691 1.00 95.06 106 LEU A C 1
ATOM 865 O O . LEU A 1 106 ? 10.469 0.384 -15.892 1.00 95.06 106 LEU A O 1
ATOM 869 N N . THR A 1 107 ? 10.457 1.824 -14.163 1.00 95.25 107 THR A N 1
ATOM 870 C CA . THR A 1 107 ? 10.784 3.016 -14.959 1.00 95.25 107 THR A CA 1
ATOM 871 C C . THR A 1 107 ? 12.182 2.909 -15.566 1.00 95.25 107 THR A C 1
ATOM 873 O O . THR A 1 107 ? 12.333 3.084 -16.773 1.00 95.25 107 THR A O 1
ATOM 876 N N . ILE A 1 108 ? 13.186 2.551 -14.757 1.00 94.31 108 ILE A N 1
ATOM 877 C CA . ILE A 1 108 ? 14.571 2.346 -15.215 1.00 94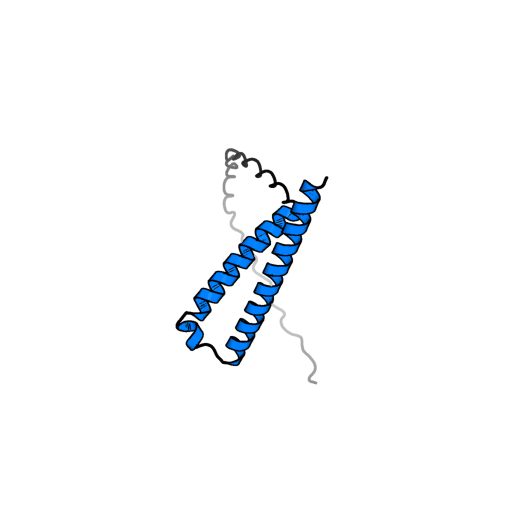.31 108 ILE A CA 1
ATOM 878 C C . ILE A 1 108 ? 14.624 1.260 -16.294 1.00 94.31 108 ILE A C 1
ATOM 880 O O . ILE A 1 108 ? 15.261 1.434 -17.329 1.00 94.31 108 ILE A O 1
ATOM 884 N N . HIS A 1 109 ? 13.925 0.144 -16.078 1.00 92.50 109 HIS A N 1
ATOM 885 C CA . HIS A 1 109 ? 13.868 -0.930 -17.063 1.00 92.50 109 HIS A CA 1
ATOM 886 C C . HIS A 1 109 ? 13.283 -0.456 -18.402 1.00 92.50 109 HIS A C 1
ATOM 888 O O . HIS A 1 109 ? 13.850 -0.752 -19.452 1.00 92.50 109 HIS A O 1
ATOM 894 N N . LYS A 1 110 ? 12.189 0.316 -18.373 1.00 91.31 110 LYS A N 1
ATOM 895 C CA . LYS A 1 110 ? 11.578 0.882 -19.583 1.00 91.31 110 LYS A CA 1
ATOM 896 C C . LYS A 1 110 ? 12.547 1.802 -20.336 1.00 91.31 110 LYS A C 1
ATOM 898 O O . LYS A 1 110 ? 12.700 1.657 -21.542 1.00 91.31 110 LYS A O 1
ATOM 903 N N . GLN A 1 111 ? 13.245 2.686 -19.623 1.00 92.56 111 GLN A N 1
ATOM 904 C CA . GLN A 1 111 ? 14.236 3.592 -20.219 1.00 92.56 111 GLN A CA 1
ATOM 905 C C . GLN A 1 111 ? 15.385 2.832 -20.896 1.00 92.56 111 GLN A C 1
ATOM 907 O O . GLN A 1 111 ? 15.806 3.197 -21.989 1.00 92.56 111 GLN A O 1
ATOM 912 N N . ASN A 1 112 ? 15.860 1.743 -20.286 1.00 90.38 112 ASN A N 1
ATOM 913 C CA . ASN A 1 112 ? 16.931 0.927 -20.863 1.00 90.38 112 ASN A CA 1
ATOM 914 C C . ASN A 1 112 ? 16.502 0.204 -22.151 1.00 90.38 112 ASN A C 1
ATOM 916 O O . ASN A 1 112 ? 17.332 0.002 -23.036 1.00 90.38 112 ASN A O 1
ATOM 920 N N . GLN A 1 113 ? 15.223 -0.173 -22.270 1.00 88.31 113 GLN A N 1
ATOM 921 C CA . GLN A 1 113 ? 14.684 -0.774 -23.494 1.00 88.31 113 GLN A CA 1
ATOM 922 C C . GLN A 1 113 ? 14.529 0.237 -24.634 1.00 88.31 113 GLN A C 1
ATOM 924 O O . GLN A 1 113 ? 14.714 -0.131 -25.784 1.00 88.31 113 GLN A O 1
ATOM 929 N N . GLU A 1 114 ? 14.202 1.495 -24.330 1.00 84.00 114 GLU A N 1
ATOM 930 C CA . GLU A 1 114 ? 14.068 2.562 -25.336 1.00 84.00 114 GLU A CA 1
ATOM 931 C C . GLU A 1 114 ? 15.427 3.081 -25.839 1.00 84.00 114 GLU A C 1
ATOM 933 O O . GLU A 1 114 ? 15.505 3.667 -26.917 1.00 84.00 114 GLU A O 1
ATOM 938 N N . ALA A 1 115 ? 16.494 2.881 -25.061 1.00 74.75 115 ALA A N 1
ATOM 939 C CA . ALA A 1 115 ? 17.854 3.302 -25.394 1.00 74.75 115 ALA A CA 1
ATOM 940 C C . ALA A 1 115 ? 18.679 2.248 -26.165 1.00 74.75 115 ALA A C 1
ATOM 942 O O . ALA A 1 115 ? 19.821 2.542 -26.527 1.00 74.75 115 ALA A O 1
ATOM 943 N N . SER A 1 116 ? 18.138 1.040 -26.370 1.00 61.62 116 SER A N 1
ATOM 944 C CA . SER A 1 116 ? 18.788 -0.085 -27.071 1.00 61.62 116 SER A CA 1
ATOM 945 C C . SER A 1 116 ? 18.235 -0.259 -28.481 1.00 61.62 116 SER A C 1
ATOM 947 O O . SER A 1 116 ? 19.042 -0.578 -29.381 1.00 61.62 116 SER A O 1
#

pLDDT: mean 81.67, std 18.31, range [42.69, 98.62]

Sequence (116 aa):
MGKNRQRKFMQRRAQSGAVDPRPIPERVAPVIHPREEVPPAPKPEPVPDFIQRMQRELEDLSGKILKLEEFFDSEEYESVESAEKQLIAFQYGSMLQYRSALSQRLTIHKQNQEAS

Secondary structure (DSSP, 8-state):
---------------------PPPPP-PPP-------PPPPPPPPPPPPHHHHHHHHHHHHHHHHHHHHHHHTSHHHHHS-HHHHHHHHHHHHHHHHHHHHHHHHHHHHHHHHHT-